Protein AF-A0AAD8Y7D5-F1 (afdb_monomer)

pLDDT: mean 80.85, std 17.04, range [39.38, 95.44]

Structure (mmCIF, N/CA/C/O backbone):
data_AF-A0AAD8Y7D5-F1
#
_entry.id   AF-A0AAD8Y7D5-F1
#
loop_
_atom_site.group_PDB
_atom_site.id
_atom_site.type_symbol
_atom_site.label_atom_id
_atom_site.label_alt_id
_atom_site.label_comp_id
_atom_site.label_asym_id
_atom_site.label_entity_id
_atom_site.label_seq_id
_atom_site.pdbx_PDB_ins_code
_atom_site.Cartn_x
_atom_site.Cartn_y
_atom_site.Cartn_z
_atom_site.occupancy
_atom_site.B_iso_or_equiv
_atom_site.auth_seq_id
_atom_site.auth_comp_id
_atom_site.auth_asym_id
_atom_site.auth_atom_id
_atom_site.pdbx_PDB_model_num
ATOM 1 N N . MET A 1 1 ? -49.340 33.374 4.684 1.00 39.38 1 MET A N 1
ATOM 2 C CA . MET A 1 1 ? -49.464 31.923 4.431 1.00 39.38 1 MET A CA 1
ATOM 3 C C . MET A 1 1 ? -48.848 31.686 3.060 1.00 39.38 1 MET A C 1
ATOM 5 O O . MET A 1 1 ? -49.522 31.836 2.057 1.00 39.38 1 MET A O 1
ATOM 9 N N . ASP A 1 2 ? -47.536 31.842 2.946 1.00 47.81 2 ASP A N 1
ATOM 10 C CA . ASP A 1 2 ? -46.492 30.835 3.193 1.00 47.81 2 ASP A CA 1
ATOM 11 C C . ASP A 1 2 ? -46.615 29.624 2.266 1.00 47.81 2 ASP A C 1
ATOM 13 O O . ASP A 1 2 ? -47.525 28.809 2.400 1.00 47.81 2 ASP A O 1
ATOM 17 N N . SER A 1 3 ? -45.712 29.568 1.292 1.00 42.72 3 SER A N 1
ATOM 18 C CA . SER A 1 3 ? -45.350 28.379 0.521 1.00 42.72 3 SER A CA 1
ATOM 19 C C . SER A 1 3 ? -44.023 28.671 -0.180 1.00 42.72 3 SER A C 1
ATOM 21 O O . SER A 1 3 ? -43.927 28.686 -1.408 1.00 42.72 3 SER A O 1
ATOM 23 N N . SER A 1 4 ? -42.985 28.959 0.609 1.00 47.59 4 SER A N 1
ATOM 24 C CA . SER A 1 4 ? -41.615 28.950 0.095 1.00 47.59 4 SER A CA 1
ATOM 25 C C . SER A 1 4 ? -41.202 27.504 -0.157 1.00 47.59 4 SER A C 1
ATOM 27 O O . SER A 1 4 ? -41.019 26.704 0.758 1.00 47.59 4 SER A O 1
ATOM 29 N N . LYS A 1 5 ? -41.101 27.174 -1.442 1.00 52.31 5 LYS A N 1
ATOM 30 C CA . LYS A 1 5 ? -40.666 25.890 -1.990 1.00 52.31 5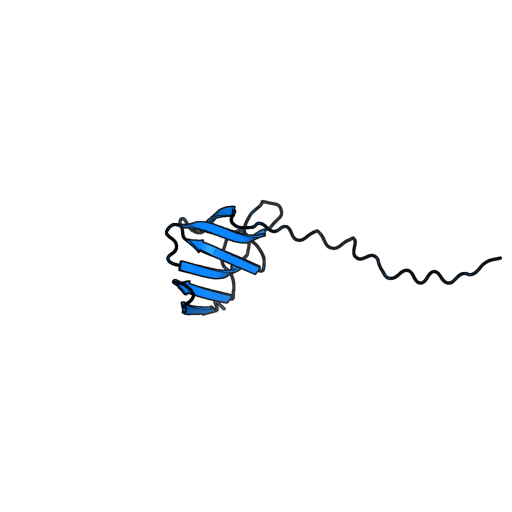 LYS A CA 1
ATOM 31 C C . LYS A 1 5 ? -39.234 25.615 -1.520 1.00 52.31 5 LYS A C 1
ATOM 33 O O . LYS A 1 5 ? -38.276 26.146 -2.077 1.00 52.31 5 LYS A O 1
ATOM 38 N N . ASN A 1 6 ? -39.093 24.829 -0.456 1.00 49.28 6 ASN A N 1
ATOM 39 C CA . ASN A 1 6 ? -37.796 24.508 0.123 1.00 49.28 6 ASN A CA 1
ATOM 40 C C . ASN A 1 6 ? -37.105 23.456 -0.760 1.00 49.28 6 ASN A C 1
ATOM 42 O O . ASN A 1 6 ? -37.353 22.257 -0.654 1.00 49.28 6 ASN A O 1
ATOM 46 N N . ASN A 1 7 ? -36.285 23.936 -1.694 1.00 48.31 7 ASN A N 1
ATOM 47 C CA . ASN A 1 7 ? -35.492 23.137 -2.621 1.00 48.31 7 ASN A CA 1
ATOM 48 C C . ASN A 1 7 ? -34.227 22.624 -1.912 1.00 48.31 7 ASN A C 1
ATOM 50 O O . ASN A 1 7 ? -33.105 23.011 -2.246 1.00 48.31 7 ASN A O 1
ATOM 54 N N . GLN A 1 8 ? -34.408 21.798 -0.880 1.00 46.56 8 GLN A N 1
ATOM 55 C CA . GLN A 1 8 ? -33.283 21.197 -0.174 1.00 46.56 8 GLN A CA 1
ATOM 56 C C . GLN A 1 8 ? -32.746 20.029 -0.998 1.00 46.56 8 GLN A C 1
ATOM 58 O O . GLN A 1 8 ? -33.294 18.930 -1.024 1.00 46.56 8 GLN A O 1
ATOM 63 N N . ARG A 1 9 ? -31.655 20.328 -1.710 1.00 54.09 9 ARG A N 1
ATOM 64 C CA . ARG A 1 9 ? -30.677 19.367 -2.221 1.00 54.09 9 ARG A CA 1
ATOM 65 C C . ARG A 1 9 ? -30.414 18.327 -1.117 1.00 54.09 9 ARG A C 1
ATOM 67 O O . ARG A 1 9 ? -30.113 18.756 -0.002 1.00 54.09 9 ARG A O 1
ATOM 74 N N . PRO A 1 10 ? -30.541 17.013 -1.376 1.00 50.03 10 PRO A N 1
ATOM 75 C CA . PRO A 1 10 ? -30.304 16.016 -0.342 1.00 50.03 10 PRO A CA 1
ATOM 76 C C . PRO A 1 10 ? -28.882 16.199 0.192 1.00 50.03 10 PRO A C 1
ATOM 78 O O . PRO A 1 10 ? -27.923 16.237 -0.580 1.00 50.03 10 PRO A O 1
ATOM 81 N N . THR A 1 11 ? -28.778 16.414 1.502 1.00 49.81 11 THR A N 1
ATOM 82 C CA . THR A 1 11 ? -27.523 16.639 2.210 1.00 49.81 11 THR A CA 1
ATOM 83 C C . THR A 1 11 ? -26.634 15.413 2.062 1.00 49.81 11 THR A C 1
ATOM 85 O O . THR A 1 11 ? -27.032 14.276 2.313 1.00 49.81 11 THR A O 1
ATOM 88 N N . GLU A 1 12 ? -25.405 15.663 1.632 1.00 54.88 12 GLU A N 1
ATOM 89 C CA . GLU A 1 12 ? -24.317 14.706 1.450 1.00 54.88 12 GLU A CA 1
ATOM 90 C C . GLU A 1 12 ? -23.773 14.240 2.818 1.00 54.88 12 GLU A C 1
ATOM 92 O O . GLU A 1 12 ? -22.591 14.353 3.108 1.00 54.88 12 GLU A O 1
A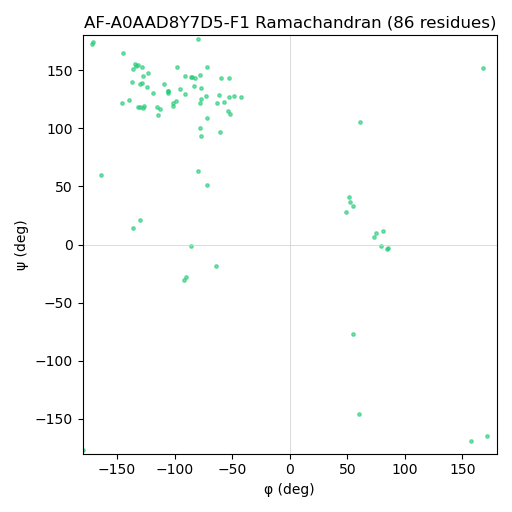TOM 97 N N . GLU A 1 13 ? -24.654 13.786 3.715 1.00 51.97 13 GLU A N 1
ATOM 98 C CA . GLU A 1 13 ? -24.348 13.601 5.144 1.00 51.97 13 GLU A CA 1
ATOM 99 C C . GLU A 1 13 ? -24.755 12.220 5.688 1.00 51.97 13 GLU A C 1
ATOM 101 O O . GLU A 1 13 ? -24.913 12.027 6.888 1.00 51.97 13 GLU A O 1
ATOM 106 N N . GLN A 1 14 ? -24.913 11.219 4.815 1.00 47.62 14 GLN A N 1
ATOM 107 C CA . GLN A 1 14 ? -25.151 9.824 5.236 1.00 47.62 14 GLN A CA 1
ATOM 108 C C . GLN A 1 14 ? -24.341 8.785 4.454 1.00 47.62 14 GLN A C 1
ATOM 110 O O . GLN A 1 14 ? -24.604 7.587 4.548 1.00 47.62 14 GLN A O 1
ATOM 115 N N . ARG A 1 15 ? -23.315 9.203 3.706 1.00 49.12 15 ARG A N 1
ATOM 116 C CA . ARG A 1 15 ? -22.279 8.252 3.293 1.00 49.12 15 ARG A CA 1
ATOM 117 C C . ARG A 1 15 ? -21.378 8.039 4.511 1.00 49.12 15 ARG A C 1
ATOM 119 O O . ARG A 1 15 ? -20.872 9.039 5.025 1.00 49.12 15 ARG A O 1
ATOM 126 N N . PRO A 1 16 ? -21.200 6.807 5.025 1.00 53.94 16 PRO A N 1
ATOM 127 C CA . PRO A 1 16 ? -20.216 6.582 6.076 1.00 53.94 16 PRO A CA 1
ATOM 128 C C . PRO A 1 16 ? -18.894 7.156 5.572 1.00 53.94 16 PRO A C 1
ATOM 130 O O . PRO A 1 16 ? -18.508 6.867 4.439 1.00 53.94 16 PRO A O 1
ATOM 133 N N . ARG A 1 17 ? -18.254 8.033 6.359 1.00 60.88 17 ARG A N 1
ATOM 134 C CA . ARG A 1 17 ? -16.934 8.570 6.009 1.00 60.88 17 ARG A CA 1
ATOM 135 C C . ARG A 1 17 ? -16.050 7.365 5.706 1.00 60.88 17 ARG A C 1
ATOM 137 O O . ARG A 1 17 ? -15.818 6.556 6.602 1.00 60.88 17 ARG A O 1
ATOM 144 N N .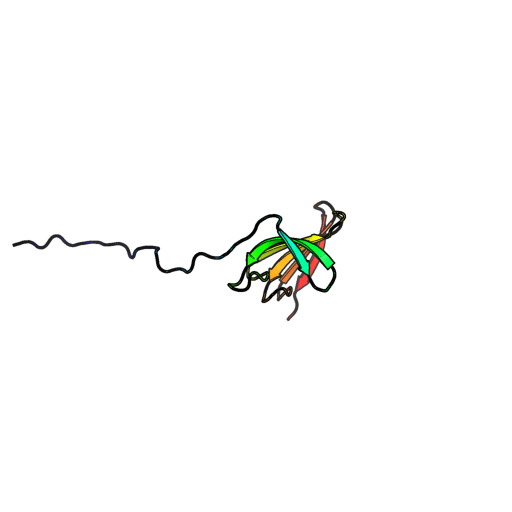 SER A 1 18 ? -15.645 7.213 4.449 1.00 67.75 18 SER A N 1
ATOM 145 C CA . SER A 1 18 ? -14.689 6.193 4.038 1.00 67.75 18 SER A CA 1
ATOM 146 C C . SER A 1 18 ? -13.460 6.369 4.922 1.00 67.75 18 SER A C 1
ATOM 148 O O . SER A 1 18 ? -12.857 7.445 4.942 1.00 67.75 18 SER A O 1
ATOM 150 N N . LEU A 1 19 ? -13.175 5.367 5.752 1.00 89.81 19 LEU A N 1
ATOM 151 C CA . LEU A 1 19 ? -12.020 5.396 6.631 1.00 89.81 19 LEU A CA 1
ATOM 152 C C . LEU A 1 19 ? -10.793 5.181 5.749 1.00 89.81 19 LEU A C 1
ATOM 154 O O . LEU A 1 19 ? -10.754 4.219 4.988 1.00 89.81 19 LEU A O 1
ATOM 158 N N . SER A 1 20 ? -9.803 6.059 5.855 1.00 92.44 20 SER A N 1
ATOM 159 C CA . SER A 1 20 ? -8.564 5.964 5.086 1.00 92.44 20 SER A CA 1
ATOM 160 C C . SER A 1 20 ? -7.372 6.247 5.983 1.00 92.44 20 SER A C 1
ATOM 162 O O . SER A 1 20 ? -7.474 6.993 6.958 1.00 92.44 20 SER A O 1
ATOM 164 N N . VAL A 1 21 ? -6.235 5.650 5.646 1.00 94.62 21 VAL A N 1
ATOM 165 C CA . VAL A 1 21 ? -4.963 5.844 6.345 1.00 94.62 21 VAL A CA 1
ATOM 166 C C . VAL A 1 21 ? -3.872 6.197 5.350 1.00 94.62 21 VAL A C 1
ATOM 168 O O . VAL A 1 21 ? -3.920 5.784 4.192 1.00 94.62 21 VAL A O 1
ATOM 171 N N . GLU A 1 22 ? -2.862 6.928 5.811 1.00 95.44 22 GLU A N 1
ATOM 172 C CA . GLU A 1 22 ? -1.684 7.276 5.018 1.00 95.44 22 GLU A CA 1
ATOM 173 C C . GLU A 1 22 ? -0.413 6.814 5.729 1.00 95.44 22 GLU A C 1
ATOM 175 O O . GLU A 1 22 ? -0.267 7.003 6.939 1.00 95.44 22 GLU A O 1
ATOM 180 N N . ASN A 1 23 ? 0.512 6.204 4.979 1.00 91.38 23 ASN A N 1
ATOM 181 C CA . ASN A 1 23 ? 1.833 5.766 5.451 1.00 91.38 23 ASN A CA 1
ATOM 182 C C . ASN A 1 23 ? 1.820 4.959 6.764 1.00 91.38 23 ASN A C 1
ATOM 184 O O . ASN A 1 23 ? 2.796 4.962 7.519 1.00 91.38 23 ASN A O 1
ATOM 188 N N . SER A 1 24 ? 0.722 4.257 7.032 1.00 95.00 24 SER A N 1
ATOM 189 C CA . SER A 1 24 ? 0.519 3.518 8.273 1.00 95.00 24 SER A CA 1
ATOM 190 C C . SER A 1 24 ? 1.202 2.157 8.199 1.00 95.00 24 SER A C 1
ATOM 192 O O . SER A 1 24 ? 1.251 1.544 7.135 1.00 95.00 24 SER A O 1
ATOM 194 N N . ASN A 1 25 ? 1.767 1.685 9.311 1.00 95.00 25 ASN A N 1
ATOM 195 C CA . ASN A 1 25 ? 2.507 0.421 9.332 1.00 95.00 25 ASN A CA 1
ATOM 196 C C . ASN A 1 25 ? 1.538 -0.766 9.327 1.00 95.00 25 ASN A C 1
ATOM 198 O O . ASN A 1 25 ? 0.692 -0.879 10.211 1.00 95.00 25 ASN A O 1
ATOM 202 N N . TYR A 1 26 ? 1.703 -1.673 8.367 1.00 94.25 26 TYR A N 1
ATOM 203 C CA . TYR A 1 26 ? 0.904 -2.890 8.237 1.00 94.25 26 TYR A CA 1
ATOM 204 C C . TYR A 1 26 ? 1.781 -4.109 7.971 1.00 94.25 26 TYR A C 1
ATOM 206 O O . TYR A 1 26 ? 2.874 -4.019 7.411 1.00 94.25 26 TYR A O 1
ATOM 214 N N . THR A 1 27 ? 1.260 -5.277 8.345 1.00 93.62 27 THR A N 1
ATOM 215 C CA . THR A 1 27 ? 1.795 -6.573 7.917 1.00 93.62 27 THR A CA 1
ATOM 216 C C . THR A 1 27 ? 0.757 -7.258 7.042 1.00 93.62 27 THR A C 1
ATOM 218 O O . THR A 1 27 ? -0.296 -7.662 7.525 1.00 93.62 27 THR A O 1
ATOM 221 N N . ILE A 1 28 ? 1.050 -7.383 5.750 1.00 88.62 28 ILE A N 1
ATOM 222 C CA . ILE A 1 28 ? 0.150 -7.964 4.751 1.00 88.62 28 ILE A CA 1
ATOM 223 C C . ILE A 1 28 ? 0.764 -9.274 4.273 1.00 88.62 28 ILE A C 1
ATOM 225 O O . ILE A 1 28 ? 1.846 -9.271 3.684 1.00 88.62 28 ILE A O 1
ATOM 229 N N . ALA A 1 29 ? 0.084 -10.395 4.529 1.00 86.25 29 ALA A N 1
ATOM 230 C CA . ALA A 1 29 ? 0.574 -11.741 4.208 1.00 86.25 29 ALA A CA 1
ATOM 231 C C . ALA A 1 29 ? 2.006 -12.012 4.733 1.00 86.25 29 ALA A C 1
ATOM 233 O O . ALA A 1 29 ? 2.847 -12.563 4.028 1.00 86.25 29 ALA A O 1
ATOM 234 N N . GLY A 1 30 ? 2.307 -11.563 5.959 1.00 89.62 30 GLY A N 1
ATOM 235 C CA . GLY A 1 30 ? 3.627 -11.720 6.592 1.00 89.62 30 GLY A CA 1
ATOM 236 C C . GLY A 1 30 ? 4.695 -10.719 6.133 1.00 89.62 30 GLY A C 1
ATOM 237 O O . GLY A 1 30 ? 5.811 -10.738 6.642 1.00 89.62 30 GLY A O 1
ATOM 238 N N . ILE A 1 31 ? 4.365 -9.818 5.206 1.00 90.31 31 ILE A N 1
ATOM 239 C CA . ILE A 1 31 ? 5.279 -8.794 4.702 1.00 90.31 31 ILE A CA 1
ATOM 240 C C . ILE A 1 31 ? 4.986 -7.484 5.419 1.00 90.31 31 ILE A C 1
ATOM 242 O O . ILE A 1 31 ? 3.861 -6.989 5.358 1.00 90.31 31 ILE A O 1
ATOM 246 N N . LYS A 1 32 ? 5.995 -6.909 6.073 1.00 94.06 32 LYS A N 1
ATOM 247 C CA . LYS A 1 32 ? 5.890 -5.583 6.682 1.00 94.06 32 LYS A CA 1
ATOM 248 C C . LYS A 1 32 ? 6.014 -4.486 5.631 1.00 94.06 32 LYS A C 1
ATOM 250 O O . LYS A 1 32 ? 6.736 -4.631 4.639 1.00 94.06 32 LYS A O 1
ATOM 255 N N . GLY A 1 33 ? 5.297 -3.394 5.834 1.00 94.44 33 GLY A N 1
ATOM 256 C CA . GLY A 1 33 ? 5.279 -2.279 4.905 1.00 94.44 33 GLY A CA 1
ATOM 257 C C . GLY A 1 33 ? 4.386 -1.146 5.367 1.00 94.44 33 GLY A C 1
ATOM 258 O O . GLY A 1 33 ? 3.788 -1.189 6.442 1.00 94.44 33 GLY A O 1
ATOM 259 N N . LYS A 1 34 ? 4.292 -0.133 4.515 1.00 95.06 34 LYS A N 1
ATOM 260 C CA . LYS A 1 34 ? 3.413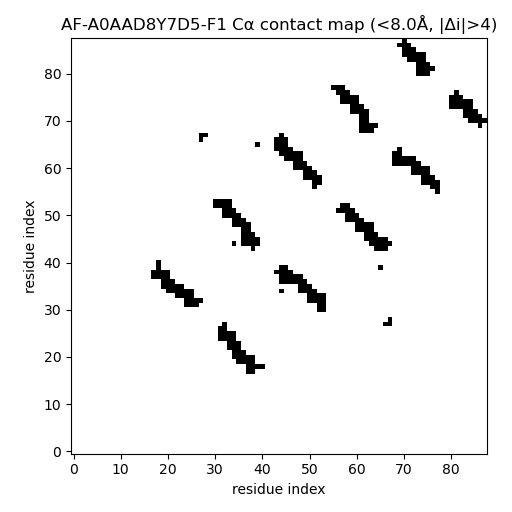 1.013 4.713 1.00 95.06 34 LYS A CA 1
ATOM 261 C C . LYS A 1 34 ? 2.227 0.920 3.775 1.00 95.06 34 LYS A C 1
ATOM 263 O O . LYS A 1 34 ? 2.411 0.671 2.585 1.00 95.06 34 LYS A O 1
ATOM 268 N N . TYR A 1 35 ? 1.034 1.124 4.313 1.00 95.00 35 TYR A N 1
ATOM 269 C CA . TYR A 1 35 ? -0.205 1.166 3.552 1.00 95.00 35 TYR A CA 1
ATOM 270 C C . TYR A 1 35 ? -0.754 2.592 3.501 1.00 95.00 35 TYR A C 1
ATOM 272 O O . TYR A 1 35 ? -0.752 3.305 4.510 1.00 95.00 35 TYR A O 1
ATOM 280 N N . THR A 1 36 ? -1.237 2.967 2.322 1.00 95.38 36 THR A N 1
ATOM 281 C CA . THR A 1 36 ? -1.993 4.192 2.074 1.00 95.38 36 THR A CA 1
ATOM 282 C C . THR A 1 36 ? -3.226 3.826 1.264 1.00 95.38 36 THR A C 1
ATOM 284 O O . THR A 1 36 ? -3.086 3.328 0.146 1.00 95.38 36 THR A O 1
ATOM 287 N N . GLY A 1 37 ? -4.414 4.062 1.808 1.00 95.12 37 GLY A N 1
ATOM 288 C CA . GLY A 1 37 ? -5.671 3.691 1.162 1.00 95.12 37 GLY A CA 1
ATOM 289 C C . GLY A 1 37 ? -6.823 3.556 2.144 1.00 95.12 37 GLY A C 1
ATOM 290 O O . GLY A 1 37 ? -6.709 3.931 3.314 1.00 95.12 37 GLY A O 1
ATOM 291 N N . GLU A 1 38 ? -7.930 3.011 1.656 1.00 94.88 38 G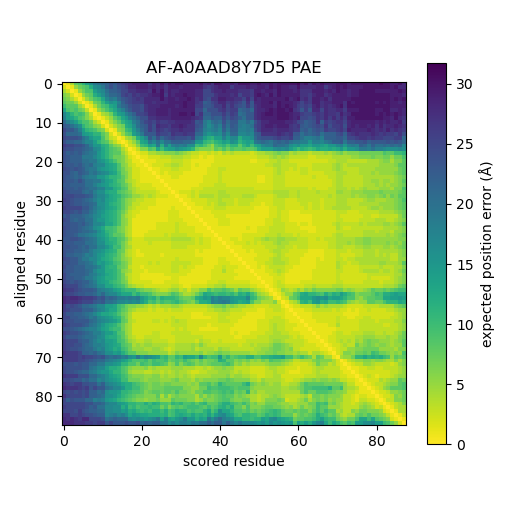LU A N 1
ATOM 292 C CA . GLU A 1 38 ? -9.130 2.795 2.459 1.00 94.88 38 GLU A CA 1
ATOM 293 C C . GLU A 1 38 ? -8.935 1.644 3.467 1.00 94.88 38 GLU A C 1
ATOM 295 O O . GLU A 1 38 ? -8.132 0.723 3.274 1.00 94.88 38 GLU A O 1
ATOM 300 N N . ILE A 1 39 ? -9.661 1.706 4.580 1.00 94.44 39 ILE A N 1
ATOM 301 C CA . ILE A 1 39 ? -9.692 0.684 5.626 1.00 94.44 39 ILE A CA 1
ATOM 302 C C . ILE A 1 39 ? -11.135 0.389 6.041 1.00 94.44 39 ILE A C 1
ATOM 304 O O . ILE A 1 39 ? -12.028 1.229 5.936 1.00 94.44 39 ILE A O 1
ATOM 308 N N . ASN A 1 40 ? -11.373 -0.823 6.535 1.00 91.81 40 ASN A N 1
ATOM 309 C CA . ASN A 1 40 ? -12.647 -1.180 7.148 1.00 91.81 40 ASN A CA 1
ATOM 310 C C . ASN A 1 40 ? -12.724 -0.666 8.605 1.00 91.81 40 ASN A C 1
ATOM 312 O O . ASN A 1 40 ? -11.763 -0.122 9.152 1.00 91.81 40 ASN A O 1
A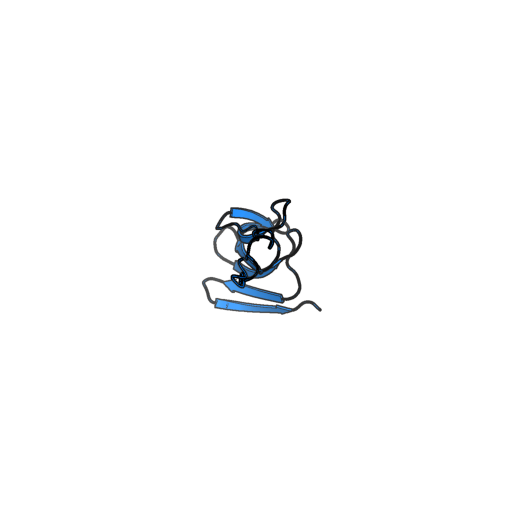TOM 316 N N . GLN A 1 41 ? -13.870 -0.861 9.262 1.00 90.62 41 GLN A N 1
ATOM 317 C CA . GLN A 1 41 ? -14.085 -0.434 10.655 1.00 90.62 41 GLN A CA 1
ATOM 318 C C . GLN A 1 41 ? -13.177 -1.145 11.675 1.00 90.62 41 GLN A C 1
ATOM 320 O O . GLN A 1 41 ? -12.995 -0.645 12.780 1.00 90.62 41 GLN A O 1
ATOM 325 N N . GLU A 1 42 ? -12.588 -2.285 11.310 1.00 90.69 42 GLU A N 1
ATOM 326 C CA . GLU A 1 42 ? -11.602 -3.000 12.128 1.00 90.69 42 GLU A CA 1
ATOM 327 C C . GLU A 1 42 ? -10.170 -2.476 11.912 1.00 90.69 42 GLU A C 1
ATOM 329 O O . GLU A 1 42 ? -9.225 -2.990 12.509 1.00 90.69 42 GLU A O 1
ATOM 334 N N . GLY A 1 43 ? -9.980 -1.489 11.030 1.00 91.25 43 GLY A N 1
ATOM 335 C CA . GLY A 1 43 ? -8.670 -0.941 10.687 1.00 91.25 43 GLY A CA 1
ATOM 336 C C . GLY A 1 43 ? -7.880 -1.764 9.668 1.00 91.25 43 GLY A C 1
ATOM 337 O O . GLY A 1 43 ? -6.691 -1.501 9.477 1.00 91.25 43 GLY A O 1
ATOM 338 N N . LYS A 1 44 ? -8.496 -2.753 9.006 1.00 92.75 44 LYS A N 1
ATOM 339 C CA . LYS A 1 44 ? -7.840 -3.577 7.976 1.00 92.75 44 LYS A CA 1
ATOM 340 C C . LYS A 1 44 ? -7.905 -2.893 6.605 1.00 92.75 44 LYS A C 1
ATOM 342 O O . LYS A 1 44 ? -8.949 -2.320 6.296 1.00 92.75 44 LYS A O 1
ATOM 347 N N . PRO A 1 45 ? -6.863 -3.010 5.756 1.00 93.88 45 PRO A N 1
ATOM 348 C CA . PRO A 1 45 ? -6.897 -2.548 4.368 1.00 93.88 45 PRO A CA 1
ATOM 349 C C . PRO A 1 45 ? -8.150 -3.023 3.624 1.00 93.88 45 PRO A C 1
ATOM 351 O O . PRO A 1 45 ? -8.470 -4.217 3.626 1.00 93.88 45 PRO A O 1
ATOM 354 N N . HIS A 1 46 ? -8.857 -2.087 3.005 1.00 93.56 46 HIS A N 1
ATOM 355 C CA . HIS A 1 46 ? -10.076 -2.315 2.234 1.00 93.56 46 HIS A CA 1
ATOM 356 C C . HIS A 1 46 ? -10.114 -1.349 1.039 1.00 93.56 46 HIS A C 1
ATOM 358 O O . HIS A 1 46 ? -9.347 -0.396 1.027 1.00 93.56 46 HIS A O 1
ATOM 364 N N . GLY A 1 47 ? -10.975 -1.588 0.048 1.00 91.81 47 GLY A N 1
ATOM 365 C CA . GLY A 1 47 ? -11.176 -0.674 -1.083 1.00 91.81 47 GLY A CA 1
ATOM 366 C C . GLY A 1 47 ? -9.901 -0.437 -1.890 1.00 91.81 47 GLY A C 1
ATOM 367 O O . GLY A 1 47 ? -9.066 -1.334 -2.021 1.00 91.81 47 GLY A O 1
ATOM 368 N N . SER A 1 48 ? -9.729 0.769 -2.419 1.00 93.19 48 SER A N 1
ATOM 369 C CA . SER A 1 48 ? -8.545 1.114 -3.200 1.00 93.19 48 SER A CA 1
ATOM 370 C C . SER A 1 48 ? -7.373 1.506 -2.294 1.00 93.19 48 SER A C 1
ATOM 372 O O . SER A 1 48 ? -7.510 2.285 -1.345 1.00 93.19 48 SER A O 1
ATOM 374 N N . GLY A 1 49 ? -6.173 1.011 -2.611 1.00 93.94 49 GLY A N 1
ATOM 375 C CA . GLY A 1 49 ? -4.990 1.358 -1.829 1.00 93.94 49 GLY A CA 1
ATOM 376 C C . GLY A 1 49 ? -3.658 0.898 -2.401 1.00 93.94 49 GLY A C 1
ATOM 377 O O . GLY A 1 49 ? -3.569 0.133 -3.365 1.00 93.94 49 GLY A O 1
ATOM 378 N N . SER A 1 50 ? -2.591 1.351 -1.752 1.00 94.31 50 SER A N 1
ATOM 379 C CA . SER A 1 50 ? -1.207 1.046 -2.092 1.00 94.31 50 SER A CA 1
ATOM 380 C C . SER A 1 50 ? -0.441 0.541 -0.874 1.00 94.31 50 SER A C 1
ATOM 382 O O . SER A 1 50 ? -0.590 1.056 0.232 1.00 94.31 50 SER A O 1
ATOM 384 N N . PHE A 1 51 ? 0.392 -0.475 -1.075 1.00 94.38 51 PHE A N 1
ATOM 385 C CA . PHE A 1 51 ? 1.247 -1.055 -0.048 1.00 94.38 51 PHE A CA 1
ATOM 386 C C . PHE A 1 51 ? 2.694 -1.076 -0.519 1.00 94.38 51 PHE A C 1
ATOM 388 O O . PHE A 1 51 ? 3.023 -1.744 -1.501 1.00 94.38 51 PHE A O 1
ATOM 395 N N . VAL A 1 52 ? 3.560 -0.380 0.206 1.00 93.75 52 VAL A N 1
ATOM 396 C CA . VAL A 1 52 ? 4.999 -0.322 -0.046 1.00 93.75 52 VAL A CA 1
ATOM 397 C C . VAL A 1 52 ? 5.693 -1.245 0.943 1.00 93.75 52 VAL A C 1
ATOM 399 O O . VAL A 1 52 ? 5.593 -1.035 2.152 1.00 93.75 52 VAL A O 1
ATOM 402 N N . ARG A 1 53 ? 6.407 -2.262 0.452 1.00 91.69 53 ARG A N 1
ATOM 403 C CA . ARG A 1 53 ? 7.191 -3.149 1.324 1.00 91.69 53 ARG A CA 1
ATOM 404 C C . ARG A 1 53 ? 8.247 -2.353 2.092 1.00 91.69 53 ARG A C 1
ATOM 406 O O . ARG A 1 53 ? 8.873 -1.444 1.540 1.00 91.69 53 ARG A O 1
ATOM 413 N N . GLU A 1 54 ? 8.490 -2.739 3.343 1.00 85.88 54 GLU A N 1
ATOM 414 C CA . GLU A 1 54 ? 9.686 -2.299 4.063 1.00 85.88 54 GLU A CA 1
ATOM 415 C C . GLU A 1 54 ? 10.928 -2.612 3.211 1.00 85.88 54 GLU A C 1
ATOM 417 O O . GLU A 1 54 ? 10.963 -3.608 2.486 1.00 85.88 54 GLU A O 1
ATOM 422 N N . HIS A 1 55 ? 11.920 -1.719 3.251 1.00 78.69 55 HIS A N 1
ATOM 423 C CA . HIS A 1 55 ? 13.095 -1.694 2.362 1.00 78.69 55 HIS A CA 1
ATOM 424 C C . HIS A 1 55 ? 12.851 -1.200 0.921 1.00 78.69 55 HIS A C 1
ATOM 426 O O . HIS A 1 55 ? 13.754 -1.268 0.093 1.00 78.69 55 HIS A O 1
ATOM 432 N N . GLY A 1 56 ? 11.672 -0.636 0.621 1.00 67.75 56 GLY A N 1
ATOM 433 C CA . GLY A 1 56 ? 11.468 0.286 -0.510 1.00 67.75 56 GLY A CA 1
ATOM 434 C C . GLY A 1 56 ? 11.457 -0.334 -1.912 1.00 67.75 56 GLY A C 1
ATOM 435 O O . GLY A 1 56 ? 11.419 0.399 -2.895 1.00 67.75 56 GLY A O 1
ATOM 436 N N . GLY A 1 57 ? 11.490 -1.664 -2.026 1.00 76.62 57 GLY A N 1
ATOM 437 C CA . GLY A 1 57 ? 11.699 -2.330 -3.316 1.00 76.62 57 GLY A CA 1
ATOM 438 C C . GLY A 1 57 ? 10.437 -2.653 -4.118 1.00 76.62 57 GLY A C 1
ATOM 439 O O . GLY A 1 57 ? 10.504 -2.754 -5.336 1.00 76.62 57 GLY A O 1
ATOM 440 N N . ILE A 1 58 ? 9.284 -2.869 -3.477 1.00 89.88 58 ILE A N 1
ATOM 441 C CA . ILE A 1 58 ? 8.068 -3.288 -4.190 1.00 89.88 58 ILE A CA 1
ATOM 442 C C . ILE A 1 58 ? 6.858 -2.559 -3.623 1.00 89.88 58 ILE A C 1
ATOM 444 O O . ILE A 1 58 ? 6.558 -2.678 -2.433 1.00 89.88 58 ILE A O 1
ATOM 448 N N . THR A 1 59 ? 6.139 -1.874 -4.502 1.00 92.31 59 THR A N 1
ATOM 449 C CA . THR A 1 59 ? 4.824 -1.300 -4.234 1.00 92.31 59 THR A CA 1
ATOM 450 C C . THR A 1 59 ? 3.775 -2.147 -4.931 1.00 92.31 59 THR A C 1
ATOM 452 O O . THR A 1 59 ? 3.922 -2.468 -6.104 1.00 92.31 59 THR A O 1
ATOM 455 N N . TYR A 1 60 ? 2.713 -2.509 -4.225 1.00 92.25 60 TYR A N 1
ATOM 456 C CA . TYR A 1 60 ? 1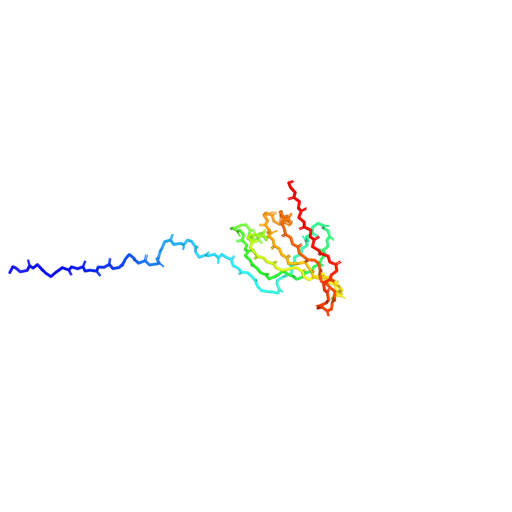.498 -3.041 -4.831 1.00 92.25 60 TYR A CA 1
ATOM 457 C C . TYR A 1 60 ? 0.418 -1.967 -4.779 1.00 92.25 60 TYR A C 1
ATOM 459 O O . TYR A 1 60 ? 0.194 -1.398 -3.714 1.00 92.25 60 TYR A O 1
ATOM 467 N N . VAL A 1 61 ? -0.247 -1.708 -5.899 1.00 93.56 61 VAL A N 1
ATOM 468 C CA . VAL A 1 61 ? -1.419 -0.829 -5.986 1.00 93.56 61 VAL A CA 1
ATOM 469 C C . VAL A 1 61 ? -2.578 -1.669 -6.482 1.00 93.56 61 VAL A C 1
ATOM 471 O O . VAL A 1 61 ? -2.415 -2.379 -7.468 1.00 93.56 61 VAL A O 1
ATOM 474 N N . GLY A 1 62 ? -3.725 -1.614 -5.822 1.00 92.81 62 GLY A N 1
ATOM 475 C CA . GLY A 1 62 ? -4.884 -2.382 -6.254 1.00 92.81 62 GLY A CA 1
ATOM 476 C C . GLY A 1 62 ? -6.020 -2.336 -5.254 1.00 92.81 62 GLY A C 1
ATOM 477 O O . GLY A 1 62 ? -6.029 -1.509 -4.340 1.00 92.81 62 GLY A O 1
ATOM 478 N N . GLU A 1 63 ? -6.952 -3.258 -5.439 1.00 93.00 63 GLU A N 1
ATOM 479 C CA . GLU A 1 63 ? -8.099 -3.420 -4.557 1.00 93.00 63 GLU A CA 1
ATOM 480 C C . GLU A 1 63 ? -7.757 -4.312 -3.356 1.00 93.00 63 GLU A C 1
ATOM 482 O O . GLU A 1 63 ? -7.013 -5.298 -3.450 1.00 93.00 63 GLU A O 1
ATOM 487 N N . TRP A 1 64 ? -8.338 -3.970 -2.211 1.00 92.19 64 TRP A N 1
ATOM 488 C CA . TRP A 1 64 ? -8.117 -4.607 -0.924 1.00 92.19 64 TRP A CA 1
ATOM 489 C C . TRP A 1 64 ? -9.441 -5.024 -0.293 1.00 92.19 64 TRP A C 1
ATOM 491 O O . TRP A 1 64 ? -10.465 -4.350 -0.404 1.00 92.19 64 TRP A O 1
ATOM 501 N N . ARG A 1 65 ? -9.428 -6.153 0.410 1.00 91.31 65 ARG A N 1
ATOM 502 C CA . ARG A 1 65 ? -10.556 -6.614 1.215 1.00 91.31 65 ARG A CA 1
ATOM 503 C C . ARG A 1 65 ? -10.036 -7.330 2.447 1.00 91.31 65 ARG A C 1
ATOM 505 O O . ARG A 1 65 ? -9.300 -8.306 2.332 1.00 91.31 65 ARG A O 1
ATOM 512 N N . ASP A 1 66 ? -10.430 -6.834 3.614 1.00 90.31 66 ASP A N 1
ATOM 513 C CA . ASP A 1 66 ? -10.147 -7.424 4.927 1.00 90.31 66 ASP A CA 1
ATOM 514 C C . ASP A 1 66 ? -8.653 -7.724 5.154 1.00 90.31 66 ASP A C 1
ATOM 516 O O . ASP A 1 66 ? -8.276 -8.710 5.784 1.00 90.31 66 ASP A O 1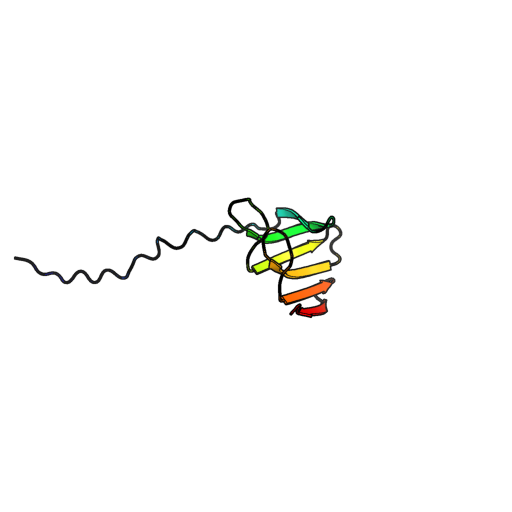
ATOM 520 N N . GLY A 1 67 ? -7.785 -6.847 4.634 1.00 88.88 67 GLY A N 1
ATOM 521 C CA . GLY A 1 67 ? -6.327 -6.965 4.716 1.00 88.88 67 GLY A CA 1
ATOM 522 C C . GLY A 1 67 ? -5.673 -7.824 3.631 1.00 88.88 67 GLY A C 1
ATOM 523 O O . GLY A 1 67 ? -4.444 -7.906 3.585 1.00 88.88 67 GLY A O 1
ATOM 524 N N . GLY A 1 68 ? -6.459 -8.434 2.743 1.00 87.50 68 GLY A N 1
ATOM 525 C CA . GLY A 1 68 ? -5.990 -9.162 1.565 1.00 87.50 68 GLY A CA 1
ATOM 526 C C . GLY A 1 68 ? -6.054 -8.325 0.287 1.00 87.50 68 GLY A C 1
ATOM 527 O O . GLY A 1 68 ? -6.888 -7.433 0.159 1.00 87.50 68 GLY A O 1
ATOM 528 N N . ARG A 1 69 ? -5.179 -8.633 -0.677 1.00 85.81 69 ARG A N 1
ATOM 529 C CA . ARG A 1 69 ? -5.242 -8.098 -2.049 1.00 85.81 69 ARG A CA 1
ATOM 530 C C . ARG A 1 69 ? -6.334 -8.848 -2.809 1.00 85.81 69 ARG A C 1
ATOM 532 O O . ARG A 1 69 ? -6.366 -10.075 -2.727 1.00 85.81 69 ARG A O 1
ATOM 539 N N . VAL A 1 70 ? -7.189 -8.152 -3.550 1.00 84.56 70 VAL A N 1
ATOM 540 C CA . VAL A 1 70 ? -8.283 -8.771 -4.317 1.00 84.56 70 VAL A CA 1
ATOM 541 C C . VAL A 1 70 ? -8.339 -8.263 -5.751 1.00 84.56 70 VAL A C 1
ATOM 543 O O . VAL A 1 70 ? -7.936 -7.137 -6.019 1.00 84.56 70 VAL A O 1
ATOM 546 N N . ARG A 1 71 ? -8.904 -9.096 -6.640 1.00 72.69 71 ARG A N 1
ATOM 547 C CA . ARG A 1 71 ? -9.242 -8.817 -8.048 1.00 72.69 71 ARG A CA 1
ATOM 548 C C . ARG A 1 71 ? -8.098 -8.317 -8.917 1.00 72.69 71 ARG A C 1
ATOM 550 O O . ARG A 1 71 ? -7.587 -9.083 -9.716 1.00 72.69 71 ARG A O 1
ATOM 557 N N . GLU A 1 72 ? -7.718 -7.056 -8.791 1.00 81.12 72 GLU A N 1
ATOM 558 C CA . GLU A 1 72 ? -6.820 -6.384 -9.718 1.00 81.12 72 GLU A CA 1
ATOM 559 C C . GLU A 1 72 ? -5.794 -5.542 -8.965 1.00 81.12 72 GLU A C 1
ATOM 561 O O . GLU A 1 72 ? -6.093 -4.867 -7.973 1.00 81.12 72 GLU A O 1
ATOM 566 N N . GLY A 1 73 ? -4.564 -5.579 -9.457 1.00 86.38 73 GLY A N 1
ATOM 567 C CA . GLY A 1 73 ? -3.529 -4.672 -9.017 1.00 86.38 73 GLY A CA 1
ATOM 568 C C . GLY A 1 73 ? -2.271 -4.749 -9.857 1.00 86.38 73 GLY A C 1
ATOM 569 O O . GLY A 1 73 ? -2.114 -5.591 -10.736 1.00 86.38 73 GLY A O 1
ATOM 570 N N . ALA A 1 74 ? -1.345 -3.856 -9.564 1.00 90.50 74 ALA A N 1
ATOM 571 C CA . ALA A 1 74 ? -0.085 -3.720 -10.258 1.00 90.50 74 ALA A CA 1
ATOM 572 C C . ALA A 1 74 ? 1.062 -3.673 -9.253 1.00 90.50 74 ALA A C 1
ATOM 574 O O . ALA A 1 74 ? 0.985 -3.019 -8.208 1.00 90.50 74 ALA A O 1
ATOM 575 N N . TYR A 1 75 ? 2.145 -4.371 -9.584 1.00 88.88 75 TYR A N 1
ATOM 576 C CA . TYR A 1 75 ? 3.394 -4.295 -8.843 1.00 88.88 75 TYR A CA 1
ATOM 577 C C . TYR A 1 75 ? 4.321 -3.283 -9.500 1.00 88.88 75 TYR A C 1
ATOM 579 O O . TYR A 1 75 ? 4.550 -3.332 -10.705 1.00 88.88 75 TYR A O 1
ATOM 587 N N . TYR A 1 76 ? 4.916 -2.415 -8.694 1.00 89.06 76 TYR A N 1
ATOM 588 C CA . TYR A 1 76 ? 5.913 -1.440 -9.108 1.00 89.06 76 TYR A CA 1
ATOM 589 C C . TYR A 1 76 ? 7.201 -1.634 -8.310 1.00 89.06 76 TYR A C 1
ATOM 591 O O . TYR A 1 76 ? 7.154 -1.984 -7.133 1.00 89.06 76 TYR A O 1
ATOM 599 N N . ASN A 1 77 ? 8.347 -1.356 -8.925 1.00 89.31 77 ASN A N 1
ATOM 600 C CA . ASN A 1 77 ? 9.642 -1.244 -8.253 1.00 89.31 77 ASN A CA 1
ATOM 601 C C . ASN A 1 77 ? 10.300 0.068 -8.679 1.00 89.31 77 ASN A C 1
ATOM 603 O O . ASN A 1 77 ? 10.510 0.289 -9.871 1.00 89.31 77 ASN A O 1
ATOM 607 N N . GLY A 1 78 ? 10.554 0.964 -7.722 1.00 82.94 78 GLY A N 1
ATOM 608 C CA . GLY A 1 78 ? 11.155 2.273 -8.003 1.00 82.94 78 GLY A CA 1
ATOM 609 C C . GLY A 1 78 ? 10.396 3.093 -9.057 1.00 82.94 78 GLY A C 1
ATOM 610 O O . GLY A 1 78 ? 11.016 3.783 -9.857 1.00 82.94 78 GLY A O 1
ATOM 611 N N . GLY A 1 79 ? 9.065 2.962 -9.118 1.00 81.00 79 GLY A N 1
ATOM 612 C CA . GLY A 1 79 ? 8.219 3.630 -10.119 1.00 81.00 79 GLY A CA 1
ATOM 613 C C . GLY A 1 79 ? 8.091 2.902 -11.464 1.00 81.00 79 GLY A C 1
ATOM 614 O O . GLY A 1 79 ? 7.299 3.319 -12.305 1.00 81.00 79 GLY A O 1
ATOM 615 N N . ARG A 1 80 ? 8.800 1.787 -11.677 1.00 86.56 80 ARG A N 1
ATOM 616 C CA . ARG A 1 80 ? 8.658 0.955 -12.879 1.00 86.56 80 ARG A CA 1
ATOM 617 C C . ARG A 1 80 ? 7.619 -0.140 -12.665 1.00 86.56 80 ARG A C 1
ATOM 619 O O . ARG A 1 80 ? 7.720 -0.888 -11.696 1.00 86.56 80 ARG A O 1
ATOM 626 N N . LEU A 1 81 ? 6.665 -0.264 -13.588 1.00 87.44 81 LEU A N 1
ATOM 627 C CA . LEU A 1 81 ? 5.696 -1.362 -13.600 1.00 87.44 81 LEU A CA 1
ATOM 628 C C . LEU A 1 81 ? 6.425 -2.699 -13.809 1.00 87.44 81 LEU A C 1
ATOM 630 O O . LEU A 1 81 ? 7.134 -2.879 -14.800 1.00 87.44 81 LEU A O 1
ATOM 634 N N . LEU A 1 82 ? 6.257 -3.618 -12.861 1.00 85.75 82 LEU A N 1
ATOM 635 C CA . LEU A 1 82 ? 6.765 -4.989 -12.916 1.00 85.75 82 LEU A CA 1
ATOM 636 C C . LEU A 1 82 ? 5.742 -5.958 -13.511 1.00 85.75 82 LEU A C 1
ATOM 638 O O . LEU A 1 82 ? 6.131 -6.938 -14.139 1.00 85.75 82 LEU A O 1
ATOM 642 N N . GLY A 1 83 ? 4.451 -5.692 -13.324 1.00 86.06 83 GLY A N 1
ATOM 643 C CA . GLY A 1 83 ? 3.384 -6.506 -13.892 1.00 86.06 83 GLY A CA 1
ATOM 644 C C . GLY A 1 83 ? 2.022 -6.183 -13.295 1.00 86.06 83 GLY A C 1
ATOM 645 O O . GLY A 1 83 ? 1.928 -5.757 -12.141 1.00 86.06 83 GLY A O 1
ATOM 646 N N . ASN A 1 84 ? 0.986 -6.413 -14.096 1.00 87.12 84 ASN A N 1
ATOM 647 C CA . ASN A 1 84 ? -0.404 -6.379 -13.662 1.00 87.12 84 ASN A CA 1
ATOM 648 C C . ASN A 1 84 ? -0.811 -7.783 -13.219 1.00 87.12 84 ASN A C 1
ATOM 650 O O . ASN A 1 84 ? -0.364 -8.779 -13.788 1.00 87.12 84 ASN A O 1
ATOM 654 N N . VAL A 1 85 ? -1.661 -7.856 -12.212 1.00 81.19 85 VAL A N 1
ATOM 655 C CA . VAL A 1 85 ? -2.245 -9.088 -11.711 1.00 81.19 85 VAL A CA 1
ATOM 656 C C . VAL A 1 85 ? -3.746 -8.892 -11.676 1.00 81.19 85 VAL A C 1
ATOM 658 O O . VAL A 1 85 ? -4.238 -8.037 -10.949 1.00 81.19 85 VAL A O 1
ATOM 661 N N . VAL A 1 86 ? -4.440 -9.700 -12.469 1.00 75.69 86 VAL A N 1
ATOM 662 C CA . VAL A 1 86 ? -5.891 -9.859 -12.440 1.00 75.69 86 VAL A CA 1
ATOM 663 C C . VAL A 1 86 ? -6.145 -11.299 -12.007 1.00 75.69 86 VAL A C 1
ATOM 665 O O . VAL A 1 86 ? -5.668 -12.227 -12.660 1.00 75.69 86 VAL A O 1
ATOM 668 N N . TRP A 1 87 ? -6.817 -11.486 -10.877 1.00 61.78 87 TRP A N 1
ATOM 669 C CA . TRP A 1 87 ? -7.320 -12.779 -10.423 1.00 61.78 87 TRP A CA 1
ATOM 670 C C . TRP A 1 87 ? -8.820 -12.827 -10.731 1.00 61.78 87 TRP A C 1
ATOM 672 O O . TRP A 1 87 ? -9.554 -11.948 -10.269 1.00 61.78 87 TRP A O 1
ATOM 682 N N . GLU A 1 88 ? -9.245 -13.817 -11.522 1.00 51.22 88 GLU A N 1
ATOM 683 C CA . GLU A 1 88 ? -10.664 -14.127 -11.780 1.00 51.22 88 GLU A CA 1
ATOM 684 C C . GLU A 1 88 ? -11.344 -14.782 -10.571 1.00 51.22 88 GLU A C 1
ATOM 686 O O . GLU A 1 88 ? -10.687 -15.603 -9.885 1.00 51.22 88 GLU A O 1
#

Secondary structure (DSSP, 8-state):
-----------S--S---EEEEEEEEEETTEEEEEEEEE-TTS-EEEEEEEEETTS--EEEEEEETTEEEEEEEEEETTEEEEEEE--

Organism: NCBI:txid267567

Solvent-accessible surface area (backbone atoms only — not comparable to full-atom values): 5176 Å² total; per-residue (Å²): 137,87,82,82,80,80,81,71,71,82,74,94,76,76,72,78,78,80,43,65,48,68,74,39,84,43,70,50,93,87,43,53,25,31,33,34,30,29,30,46,97,88,69,32,41,16,50,57,34,37,38,36,34,65,90,70,56,44,33,41,38,34,33,29,48,84,47,38,81,42,54,42,33,36,36,28,40,88,85,41,8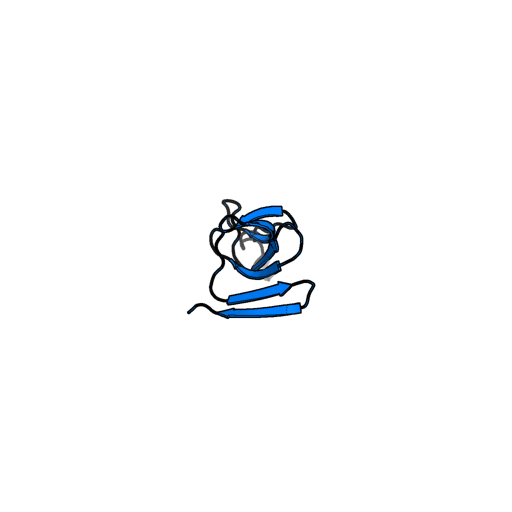2,75,46,77,47,76,57,134

Mean predicted aligned error: 9.99 Å

Sequence (88 aa):
MDSSKNNQRPTEEQRPRSLSVENSNYTIAGIKGKYTGEINQEGKPHGSGSFVREHGGITYVGEWRDGGRVREGAYYNGGRLLGNVVWE

Nearest PDB structures (foldseek):
  6t4d-assembly1_A-2  TM=7.819E-01  e=2.008E-02  Plasmodium falciparum
  8x2u-assembly1_N  TM=7.581E-01  e=8.123E-02  Mus musculus
  6t69-assembly1_A-2  TM=6.583E-01  e=3.087E-02  Toxoplasma gondii VEG
  7jtk-assembly1_T  TM=7.593E-01  e=1.063E-01  Chlamydomonas reinhardtii
  7jr9-assembly1_E  TM=6.377E-01  e=4.497E-02  Chlamydomonas reinhardtii

Foldseek 3Di:
DDDDPPPDDPDPPPDPPFAWDFQDWDQAPNFTWGKTTTADPVRAAAAWIKTATPVQAKIKTAGDDRRYGDAWIFIDGPNHTPDIDGDD

Radius of gyration: 18.94 Å; Cα contacts (8 Å, |Δi|>4): 171; chains: 1; bounding box: 63×46×26 Å